Protein AF-A7RM30-F1 (afdb_monomer_lite)

Foldseek 3Di:
DPPQFQQQDQGGNAPDLCRGGNLRQLNVLSSQLNPAPDKAADQGDDPNDGHPDNGIDGPVVSVVSSLVSLVPDPPDVVSVVSNCCVPPPD

Radius of gyration: 13.0 Å; chains: 1; bounding box: 31×26×31 Å

InterPro domains:
  IPR016090 Phospholipase A2-like, central domain [PF05826] (1-89)
  IPR033113 Phospholipase A2, histidine active site [PS00118] (29-36)
  IPR036444 Phospholipase A2 domain superfamily [G3DSA:1.20.90.10] (1-90)
  IPR036444 Phospholipase A2 domain superfamily [SSF48619] (2-90)

pLDDT: mean 96.64, std 2.24, range [84.31, 98.69]

Organism: Nematostella vectensis (NCBI:txid45351)

Sequence (90 aa):
IFPGTNWCGSGNDAKNFDDLGEFNKTDQCCREHDYCPNWIPPFERKFDFFNFSPFTLLDCKCETRLFNCLWGVDDEQAAIFVGRMYFNYI

Secondary structure (DSSP, 8-state):
--TT-SSSSSS---SSTT---SSHHHHHHHHHHHT-SSEE-TT-EETTEE--SSS-EE-HHHHHHHHHHHHT--S-HHHHHHHHHHHHT-

Structure (mmCIF, N/CA/C/O backbone)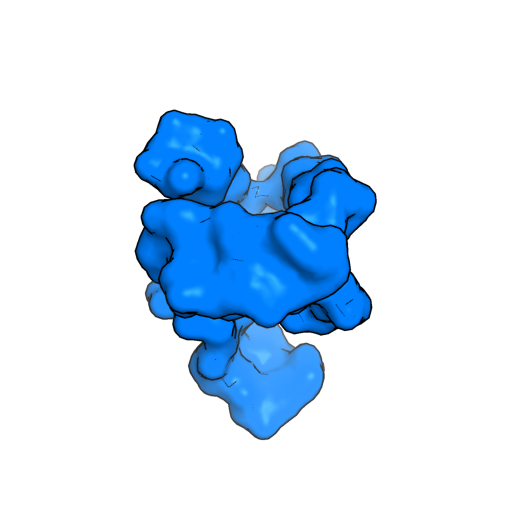:
data_AF-A7RM30-F1
#
_entry.id   AF-A7RM30-F1
#
loop_
_atom_site.group_PDB
_atom_site.id
_atom_site.type_symbol
_atom_site.label_atom_id
_atom_site.label_alt_id
_atom_site.label_comp_id
_atom_site.label_asym_id
_atom_site.label_entity_id
_atom_site.label_seq_id
_atom_site.pdbx_PDB_ins_code
_atom_site.Cartn_x
_atom_site.Cartn_y
_atom_site.Cartn_z
_atom_site.occupancy
_atom_site.B_iso_or_equiv
_atom_site.auth_seq_id
_atom_site.auth_comp_id
_atom_site.auth_asym_id
_atom_site.auth_atom_id
_atom_site.pdbx_PDB_model_num
ATOM 1 N N . ILE A 1 1 ? 5.285 -0.315 10.308 1.00 95.94 1 ILE A N 1
ATOM 2 C CA . ILE A 1 1 ? 3.816 -0.279 10.159 1.00 95.94 1 ILE A CA 1
ATOM 3 C C . ILE A 1 1 ? 3.275 1.000 10.795 1.00 95.94 1 ILE A C 1
ATOM 5 O O . ILE A 1 1 ? 3.805 1.416 11.825 1.00 95.94 1 ILE A O 1
ATOM 9 N N . PHE A 1 2 ? 2.314 1.673 10.157 1.00 97.25 2 PHE A N 1
ATOM 10 C CA . PHE A 1 2 ? 1.687 2.892 10.675 1.00 97.25 2 PHE A CA 1
ATOM 11 C C . PHE A 1 2 ? 0.785 2.558 11.883 1.00 97.25 2 PHE A C 1
ATOM 13 O O . PHE A 1 2 ? 0.011 1.602 11.809 1.00 97.25 2 PHE A O 1
ATOM 20 N N . PRO A 1 3 ? 0.858 3.298 13.006 1.00 97.75 3 PRO A N 1
ATOM 21 C CA . PRO A 1 3 ? 0.053 2.996 14.190 1.00 97.75 3 PRO A CA 1
ATOM 22 C C . PRO A 1 3 ? -1.453 2.959 13.893 1.00 97.75 3 PRO A C 1
ATOM 24 O O . PRO A 1 3 ? -1.974 3.849 13.229 1.00 97.75 3 PRO A O 1
ATOM 27 N N . GLY A 1 4 ? -2.149 1.939 14.403 1.00 97.56 4 GLY A N 1
ATOM 28 C CA . GLY A 1 4 ? -3.584 1.738 14.154 1.00 97.56 4 GLY A CA 1
ATOM 29 C C . GLY A 1 4 ? -3.906 1.023 12.836 1.00 97.56 4 GLY A C 1
ATOM 30 O O . GLY A 1 4 ? -5.077 0.853 12.517 1.00 97.56 4 GLY A O 1
ATOM 31 N N . THR A 1 5 ? -2.889 0.577 12.096 1.00 98.50 5 THR A N 1
ATOM 32 C CA . THR A 1 5 ? -3.002 -0.271 10.898 1.00 98.50 5 THR A CA 1
ATOM 33 C C . THR A 1 5 ? -2.116 -1.502 11.070 1.00 98.50 5 THR A C 1
ATOM 35 O O . THR A 1 5 ? -1.163 -1.458 11.849 1.00 98.50 5 THR A O 1
ATOM 38 N N . ASN A 1 6 ? -2.399 -2.573 10.338 1.00 98.50 6 ASN A N 1
ATOM 39 C CA . ASN A 1 6 ? -1.572 -3.777 10.305 1.00 98.50 6 ASN A CA 1
ATOM 40 C C . ASN A 1 6 ? -0.832 -3.936 8.966 1.00 98.50 6 ASN A C 1
ATOM 42 O O . ASN A 1 6 ? 0.161 -4.658 8.912 1.00 98.50 6 ASN A O 1
ATOM 46 N N . TRP A 1 7 ? -1.272 -3.251 7.908 1.00 98.44 7 TRP A N 1
ATOM 47 C CA . TRP A 1 7 ? -0.809 -3.425 6.529 1.00 98.44 7 TRP A CA 1
ATOM 48 C C . TRP A 1 7 ? -0.085 -2.204 5.954 1.00 98.44 7 TRP A C 1
ATOM 50 O O . TRP A 1 7 ? 0.608 -2.320 4.953 1.00 98.44 7 TRP A O 1
ATOM 60 N N . CYS A 1 8 ? -0.209 -1.014 6.549 1.00 98.12 8 CYS A N 1
ATOM 61 C CA . CYS A 1 8 ? 0.433 0.183 5.998 1.00 98.12 8 CYS A CA 1
ATOM 62 C C . CYS A 1 8 ? 1.903 0.304 6.440 1.00 98.12 8 CYS A C 1
ATOM 64 O O . CYS A 1 8 ? 2.218 0.921 7.464 1.00 98.12 8 CYS A O 1
ATOM 66 N N . GLY A 1 9 ? 2.835 -0.262 5.668 1.00 95.19 9 GLY A N 1
ATOM 67 C CA . GLY A 1 9 ? 4.277 -0.083 5.860 1.00 95.19 9 GLY A CA 1
ATOM 68 C C . GLY A 1 9 ? 5.130 -1.055 5.040 1.00 95.19 9 GLY A C 1
ATOM 69 O O . GLY A 1 9 ? 4.693 -1.575 4.025 1.00 95.19 9 GLY A O 1
ATOM 70 N N . SER A 1 10 ? 6.382 -1.276 5.455 1.00 91.88 10 SER A N 1
ATOM 71 C CA . SER A 1 10 ? 7.252 -2.276 4.822 1.00 91.88 10 SER A CA 1
ATOM 72 C C . SER A 1 10 ? 6.775 -3.692 5.165 1.00 91.88 10 SER A C 1
ATOM 74 O O . SER A 1 10 ? 7.140 -4.220 6.216 1.00 91.88 10 SER A O 1
ATOM 76 N N . GLY A 1 11 ? 5.971 -4.289 4.284 1.00 90.69 11 GLY A N 1
ATOM 77 C CA . GLY A 1 11 ? 5.240 -5.526 4.573 1.00 90.69 11 GLY A CA 1
ATOM 78 C C . GLY A 1 11 ? 4.058 -5.265 5.511 1.00 90.69 11 GLY A C 1
ATOM 79 O O . GLY A 1 11 ? 3.540 -4.154 5.565 1.00 90.69 11 GLY A O 1
ATOM 80 N N . ASN A 1 12 ? 3.667 -6.268 6.296 1.00 96.44 12 ASN A N 1
ATOM 81 C CA . ASN A 1 12 ? 2.543 -6.176 7.228 1.00 96.44 12 ASN A CA 1
ATOM 82 C C . ASN A 1 12 ? 2.816 -6.954 8.527 1.00 96.44 12 ASN A C 1
ATOM 84 O O . ASN A 1 12 ? 3.578 -7.920 8.534 1.00 96.44 12 ASN A O 1
ATOM 88 N N . ASP A 1 13 ? 2.163 -6.528 9.610 1.00 97.25 13 ASP A N 1
ATOM 89 C CA . ASP A 1 13 ? 2.155 -7.184 10.928 1.00 97.25 13 ASP A CA 1
ATOM 90 C C . ASP A 1 13 ? 0.860 -8.005 11.150 1.00 97.25 13 ASP A C 1
ATOM 92 O O . ASP A 1 13 ? 0.576 -8.468 12.259 1.00 97.25 13 ASP A O 1
ATOM 96 N N . ALA A 1 14 ? 0.049 -8.180 10.100 1.00 97.50 14 ALA A N 1
ATOM 97 C CA . ALA A 1 14 ? -1.248 -8.843 10.157 1.00 97.50 14 ALA A CA 1
ATOM 98 C C . ALA A 1 14 ? -1.116 -10.352 10.422 1.00 97.50 14 ALA A C 1
ATOM 100 O O . ALA A 1 14 ? -0.338 -11.063 9.785 1.00 97.50 14 ALA A O 1
ATOM 101 N N . LYS A 1 15 ? -1.932 -10.891 11.334 1.00 97.44 15 LYS A N 1
ATOM 102 C CA . LYS A 1 15 ? -1.936 -12.332 11.660 1.00 97.44 15 LYS A CA 1
ATOM 103 C C . LYS A 1 15 ? -2.610 -13.180 10.587 1.00 97.44 15 LYS A C 1
ATOM 105 O O . LYS A 1 15 ? -2.365 -14.382 10.499 1.00 97.44 15 LYS A O 1
ATOM 110 N N . ASN A 1 16 ? -3.532 -12.582 9.843 1.00 97.25 16 ASN A N 1
ATOM 111 C CA . ASN A 1 16 ? -4.254 -13.189 8.733 1.00 97.25 16 ASN A CA 1
ATOM 112 C C . ASN A 1 16 ? -4.832 -12.090 7.833 1.00 97.25 16 ASN A C 1
ATOM 114 O O . ASN A 1 16 ? -4.777 -10.915 8.177 1.00 97.25 16 ASN A O 1
ATOM 118 N N . PHE A 1 17 ? -5.405 -12.484 6.694 1.00 96.75 17 PHE A N 1
ATOM 119 C CA . PHE A 1 17 ? -5.947 -11.555 5.702 1.00 96.75 17 PHE A CA 1
ATOM 120 C C . PHE A 1 17 ? -6.966 -10.563 6.284 1.00 96.75 17 PHE A C 1
ATOM 122 O O . PHE A 1 17 ? -6.958 -9.401 5.897 1.00 96.75 17 PHE A O 1
ATOM 129 N N . ASP A 1 18 ? -7.817 -10.983 7.218 1.00 97.44 18 ASP A N 1
ATOM 130 C CA . ASP A 1 18 ? -8.883 -10.149 7.788 1.00 97.44 18 ASP A CA 1
ATOM 131 C C . ASP A 1 18 ? -8.454 -9.374 9.044 1.00 97.44 18 ASP A C 1
ATOM 133 O O . ASP A 1 18 ? -9.264 -8.657 9.633 1.00 97.44 18 ASP A O 1
ATOM 137 N N . ASP A 1 19 ? -7.188 -9.492 9.453 1.00 98.12 19 ASP A N 1
ATOM 138 C CA . ASP A 1 19 ? -6.635 -8.774 10.600 1.00 98.12 19 ASP A CA 1
ATOM 139 C C . ASP A 1 19 ? -6.354 -7.316 10.225 1.00 98.12 19 ASP A C 1
ATOM 141 O O . ASP A 1 19 ? -5.260 -6.958 9.781 1.00 98.12 19 ASP A O 1
ATOM 145 N N . LEU A 1 20 ? -7.377 -6.481 10.376 1.00 98.44 20 LEU A N 1
ATOM 146 C CA . LEU A 1 20 ? -7.329 -5.042 10.146 1.00 98.44 20 LEU A CA 1
ATOM 147 C C . LEU A 1 20 ? -7.255 -4.292 11.480 1.00 98.44 20 LEU A C 1
ATOM 149 O O . LEU A 1 20 ? -7.890 -4.680 12.463 1.00 98.44 20 LEU A O 1
ATOM 153 N N . GLY A 1 21 ? -6.494 -3.203 11.497 1.00 97.94 21 GLY A N 1
ATOM 154 C CA . GLY A 1 21 ? -6.344 -2.312 12.639 1.00 97.94 21 GLY A CA 1
ATOM 155 C C . GLY A 1 21 ? -7.554 -1.404 12.885 1.00 97.94 21 GLY A C 1
ATOM 156 O O . GLY A 1 21 ? -8.623 -1.550 12.292 1.00 97.94 21 GLY A O 1
ATOM 157 N N . GLU A 1 22 ? -7.365 -0.435 13.783 1.00 98.12 22 GLU A N 1
ATOM 158 C CA . GLU A 1 22 ? -8.361 0.587 14.132 1.00 98.12 22 GLU A CA 1
ATOM 159 C C . GLU A 1 22 ? -8.812 1.397 12.908 1.00 98.12 22 GLU A C 1
ATOM 161 O O . GLU A 1 22 ? -10.010 1.595 12.706 1.00 98.12 22 GLU A O 1
ATOM 166 N N . PHE A 1 23 ? -7.864 1.810 12.062 1.00 98.44 23 PHE A N 1
ATOM 167 C CA . PHE A 1 23 ? -8.122 2.548 10.823 1.00 98.44 23 PHE A CA 1
ATOM 168 C C . PHE A 1 23 ? -8.422 1.581 9.679 1.00 98.44 23 PHE A C 1
ATOM 170 O O . PHE A 1 23 ? -7.661 1.469 8.719 1.00 98.44 23 PHE A O 1
ATOM 177 N N . ASN A 1 24 ? -9.492 0.801 9.835 1.00 98.25 24 ASN A N 1
ATOM 178 C CA . ASN A 1 24 ? -9.732 -0.373 9.004 1.00 98.25 24 ASN A CA 1
ATOM 179 C C . ASN A 1 24 ? -9.891 -0.059 7.507 1.00 98.25 24 ASN A C 1
ATOM 181 O O . ASN A 1 24 ? -9.503 -0.899 6.697 1.00 98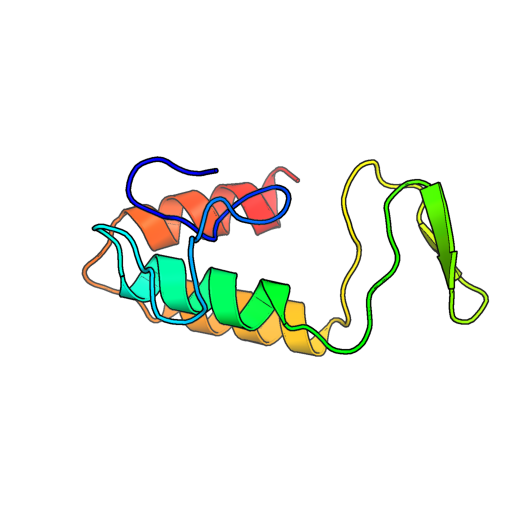.25 24 ASN A O 1
ATOM 185 N N . LYS A 1 25 ? -10.396 1.119 7.108 1.00 98.62 25 LYS A N 1
ATOM 186 C CA . LYS A 1 25 ? -10.540 1.468 5.685 1.00 98.62 25 LYS A CA 1
ATOM 187 C C . LYS A 1 25 ? -9.194 1.825 5.075 1.00 98.62 25 LYS A C 1
ATOM 189 O O . LYS A 1 25 ? -8.856 1.329 4.003 1.00 98.62 25 LYS A O 1
ATOM 194 N N . THR A 1 26 ? -8.402 2.628 5.784 1.00 98.62 26 THR A N 1
ATOM 195 C CA . THR A 1 26 ? -7.012 2.929 5.417 1.00 98.62 26 THR A CA 1
ATOM 196 C C . THR A 1 26 ? -6.207 1.637 5.308 1.00 98.62 26 THR A C 1
ATOM 198 O O . THR A 1 26 ? -5.488 1.416 4.335 1.00 98.62 26 THR A O 1
ATOM 201 N N . ASP A 1 27 ? -6.375 0.755 6.288 1.00 98.56 27 ASP A N 1
ATOM 202 C CA . ASP A 1 27 ? -5.650 -0.503 6.377 1.00 98.56 27 ASP A CA 1
ATOM 203 C C . ASP A 1 27 ? -6.040 -1.479 5.258 1.00 98.56 27 ASP A C 1
ATOM 205 O O . ASP A 1 27 ? -5.181 -2.140 4.680 1.00 98.56 27 ASP A O 1
ATOM 209 N N . GLN A 1 28 ? -7.318 -1.511 4.863 1.00 98.56 28 GLN A N 1
ATOM 210 C CA . GLN A 1 28 ? -7.772 -2.258 3.686 1.00 98.56 28 GLN A CA 1
ATOM 211 C C . GLN A 1 28 ? -7.104 -1.775 2.398 1.00 98.56 28 GLN A C 1
ATOM 213 O O . GLN A 1 28 ? -6.701 -2.617 1.595 1.00 98.56 28 GLN A O 1
ATOM 218 N N . CYS A 1 29 ? -6.941 -0.460 2.209 1.00 98.62 29 CYS A N 1
ATOM 219 C CA . CYS A 1 29 ? -6.236 0.075 1.043 1.00 98.62 29 CYS A CA 1
ATOM 220 C C . CYS A 1 29 ? -4.795 -0.457 0.966 1.00 98.62 29 CYS A C 1
ATOM 222 O O . CYS A 1 29 ? -4.349 -0.886 -0.099 1.00 98.62 29 CYS A O 1
ATOM 224 N N . CYS A 1 30 ? -4.082 -0.472 2.097 1.00 98.50 30 CYS A N 1
ATOM 225 C CA . CYS A 1 30 ? -2.722 -1.004 2.180 1.00 98.50 30 CYS A CA 1
ATOM 226 C C . CYS A 1 30 ? -2.686 -2.529 2.002 1.00 98.50 30 CYS A C 1
ATOM 228 O O . CYS A 1 30 ? -1.853 -3.040 1.263 1.00 98.50 30 CYS A O 1
ATOM 230 N N . ARG A 1 31 ? -3.642 -3.264 2.585 1.00 98.56 31 ARG A N 1
ATOM 231 C CA . ARG A 1 31 ? -3.781 -4.711 2.376 1.00 98.56 31 ARG A CA 1
ATOM 232 C C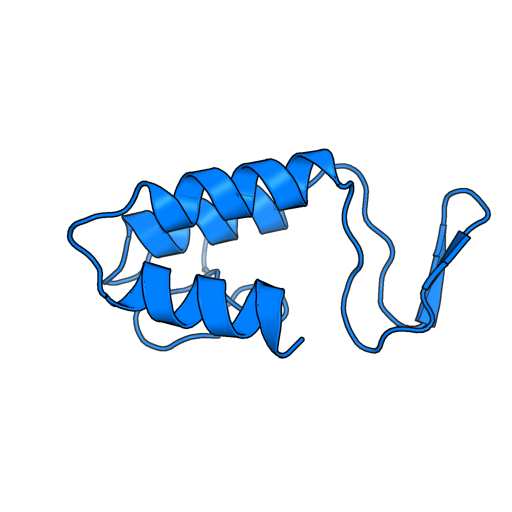 . ARG A 1 31 ? -3.957 -5.051 0.899 1.00 98.56 31 ARG A C 1
ATOM 234 O O . ARG A 1 31 ? -3.321 -5.969 0.398 1.00 98.56 31 ARG A O 1
ATOM 241 N N . GLU A 1 32 ? -4.827 -4.343 0.185 1.00 98.00 32 GLU A N 1
ATOM 242 C CA . GLU A 1 32 ? -5.018 -4.579 -1.251 1.00 98.00 32 GLU A CA 1
ATOM 243 C C . GLU A 1 32 ? -3.754 -4.278 -2.066 1.00 98.00 32 GLU A C 1
ATOM 245 O O . GLU A 1 32 ? -3.473 -4.967 -3.051 1.00 98.00 32 GLU A O 1
ATOM 250 N N . HIS A 1 33 ? -2.989 -3.268 -1.654 1.00 97.81 33 HIS A N 1
ATOM 251 C CA . HIS A 1 33 ? -1.720 -2.885 -2.271 1.00 97.81 33 HIS A CA 1
ATOM 252 C C . HIS A 1 33 ? -0.619 -3.931 -2.050 1.00 97.81 33 HIS A C 1
ATOM 254 O O . HIS A 1 33 ? 0.038 -4.317 -3.018 1.00 97.81 33 HIS A O 1
ATOM 260 N N . ASP A 1 34 ? -0.518 -4.489 -0.842 1.00 96.94 34 ASP A N 1
ATOM 261 C CA . ASP A 1 34 ? 0.400 -5.584 -0.490 1.00 96.94 34 ASP A CA 1
ATOM 262 C C . ASP A 1 34 ? 0.195 -6.839 -1.357 1.00 96.94 34 ASP A C 1
ATOM 264 O O . ASP A 1 34 ? 1.136 -7.579 -1.645 1.00 96.94 34 ASP A O 1
ATOM 268 N N . TYR A 1 35 ? -1.035 -7.074 -1.821 1.00 95.69 35 TYR A N 1
ATOM 269 C CA . TYR A 1 35 ? -1.391 -8.204 -2.686 1.00 95.69 35 TYR A CA 1
ATOM 270 C C . TYR A 1 35 ? -1.209 -7.921 -4.187 1.00 95.69 35 TYR A C 1
ATOM 272 O O . TYR A 1 35 ? -1.735 -8.655 -5.033 1.00 95.69 35 TYR A O 1
ATOM 280 N N . CYS A 1 36 ? -0.463 -6.879 -4.559 1.00 97.06 36 CYS A N 1
ATOM 281 C CA . CYS A 1 36 ? -0.166 -6.613 -5.960 1.00 97.06 36 CYS A CA 1
ATOM 282 C C . CYS A 1 36 ? 0.537 -7.822 -6.623 1.00 97.06 36 CYS A C 1
ATOM 284 O O . CYS A 1 36 ? 1.560 -8.298 -6.126 1.00 97.06 36 CYS A O 1
ATOM 286 N N . PRO A 1 37 ? 0.043 -8.328 -7.771 1.00 95.88 37 PRO A N 1
ATOM 287 C CA . PRO A 1 37 ? 0.583 -9.546 -8.382 1.00 95.88 37 PRO A CA 1
ATOM 288 C C . PRO A 1 37 ? 2.005 -9.364 -8.926 1.00 95.88 37 PRO A C 1
ATOM 290 O O . PRO A 1 37 ? 2.787 -10.314 -8.964 1.00 95.88 37 PRO A O 1
ATOM 293 N N . ASN A 1 38 ? 2.339 -8.143 -9.344 1.00 95.38 38 ASN A N 1
ATOM 294 C CA . ASN A 1 38 ? 3.610 -7.806 -9.961 1.00 95.38 38 ASN A CA 1
ATOM 295 C C . ASN A 1 38 ? 4.337 -6.791 -9.092 1.00 95.38 38 ASN A C 1
ATOM 297 O O . ASN A 1 38 ? 3.858 -5.681 -8.860 1.00 95.38 38 ASN A O 1
ATOM 301 N N . TRP A 1 39 ? 5.509 -7.203 -8.629 1.00 96.25 39 TRP A N 1
ATOM 302 C CA . TRP A 1 39 ? 6.343 -6.407 -7.753 1.00 96.25 39 TRP A CA 1
ATOM 303 C C . TRP A 1 39 ? 7.809 -6.787 -7.898 1.00 96.25 39 TRP A C 1
ATOM 305 O O . TRP A 1 39 ? 8.138 -7.938 -8.222 1.00 96.25 39 TRP A O 1
ATOM 315 N N . ILE A 1 40 ? 8.679 -5.814 -7.647 1.00 97.00 40 ILE A N 1
ATOM 316 C CA . ILE A 1 40 ? 10.131 -5.952 -7.672 1.00 97.00 40 ILE A CA 1
ATOM 317 C C . ILE A 1 40 ? 10.660 -5.585 -6.277 1.00 97.00 40 ILE A C 1
ATOM 319 O O . ILE A 1 40 ? 10.532 -4.424 -5.875 1.00 97.00 40 ILE A O 1
ATOM 323 N N . PRO A 1 41 ? 11.241 -6.544 -5.531 1.00 96.06 41 PRO A N 1
ATOM 324 C CA . PRO A 1 41 ? 11.841 -6.273 -4.228 1.00 96.06 41 PRO A CA 1
ATOM 325 C C . PRO A 1 41 ? 12.938 -5.194 -4.301 1.00 96.06 41 PRO A C 1
ATOM 327 O O . PRO A 1 41 ? 13.480 -4.943 -5.384 1.00 96.06 41 PRO A O 1
ATOM 330 N N . PRO A 1 42 ? 13.292 -4.562 -3.170 1.00 96.31 42 PRO A N 1
ATOM 331 C CA . PRO A 1 42 ? 14.419 -3.634 -3.097 1.00 96.31 42 PRO A CA 1
ATOM 332 C C . PRO A 1 42 ? 15.714 -4.261 -3.619 1.00 96.31 42 PRO A C 1
ATOM 334 O O . PRO A 1 42 ? 16.058 -5.374 -3.230 1.00 96.31 42 PRO A O 1
ATOM 337 N N . PHE A 1 43 ? 16.456 -3.538 -4.461 1.00 97.31 43 PHE A N 1
ATOM 338 C CA . PHE A 1 43 ? 17.762 -3.965 -4.991 1.00 97.31 43 PHE A CA 1
ATOM 339 C C . PHE A 1 43 ? 17.764 -5.300 -5.758 1.00 97.31 43 PHE A C 1
ATOM 341 O O . PHE A 1 43 ? 18.812 -5.930 -5.912 1.00 97.31 43 PHE A O 1
ATOM 348 N N . GLU A 1 44 ? 16.610 -5.716 -6.282 1.00 97.88 44 GLU A N 1
ATOM 349 C CA . GLU A 1 44 ? 16.457 -6.946 -7.059 1.00 97.88 44 GLU A CA 1
ATOM 350 C C . GLU A 1 44 ? 16.0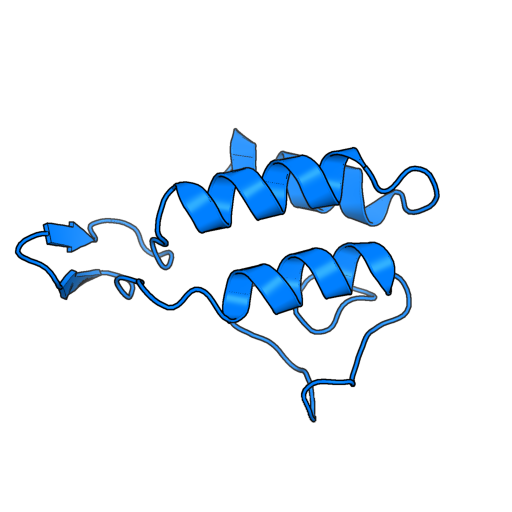46 -6.682 -8.515 1.00 97.88 44 GLU A C 1
ATOM 352 O O . GLU A 1 44 ? 15.594 -5.595 -8.887 1.00 97.88 44 GLU A O 1
ATOM 357 N N . ARG A 1 45 ? 16.219 -7.703 -9.369 1.00 97.50 45 ARG A N 1
ATOM 358 C CA . ARG A 1 45 ? 15.811 -7.681 -10.779 1.00 97.50 45 ARG A CA 1
ATOM 359 C C . ARG A 1 45 ? 14.616 -8.596 -11.013 1.00 97.50 45 ARG A C 1
ATOM 361 O O . ARG A 1 45 ? 14.672 -9.781 -10.701 1.00 97.50 45 ARG A O 1
ATOM 368 N N . LYS A 1 46 ? 13.582 -8.070 -11.664 1.00 97.06 46 LYS A N 1
ATOM 369 C CA . LYS A 1 46 ? 12.425 -8.827 -12.160 1.00 97.06 46 LYS A CA 1
ATOM 370 C C . LYS A 1 46 ? 11.909 -8.183 -13.440 1.00 97.06 46 LYS A C 1
ATOM 372 O O . LYS A 1 46 ? 12.042 -6.978 -13.612 1.00 97.06 46 LYS A O 1
ATOM 377 N N . PHE A 1 47 ? 11.319 -8.979 -14.331 1.00 94.56 47 PHE A N 1
ATOM 378 C CA . PHE A 1 47 ? 10.765 -8.488 -15.603 1.00 94.56 47 PHE A CA 1
ATOM 379 C C . PHE A 1 47 ? 11.775 -7.657 -16.426 1.00 94.56 47 PHE A C 1
ATOM 381 O O . PHE A 1 47 ? 11.403 -6.676 -17.052 1.00 94.56 47 PHE A O 1
ATOM 388 N N . ASP A 1 48 ? 13.064 -8.009 -16.358 1.00 95.31 48 ASP A N 1
ATOM 389 C CA . ASP A 1 48 ? 14.196 -7.266 -16.938 1.00 95.31 48 ASP A CA 1
ATOM 390 C C . ASP A 1 48 ? 14.460 -5.854 -16.371 1.00 95.31 48 ASP A C 1
ATOM 392 O O . ASP A 1 48 ? 15.441 -5.211 -16.753 1.00 95.31 48 ASP A O 1
ATOM 396 N N . PHE A 1 49 ? 13.706 -5.418 -15.360 1.00 95.81 49 PHE A N 1
ATOM 397 C CA . PHE A 1 49 ? 13.916 -4.169 -14.628 1.00 95.81 49 PHE A CA 1
ATOM 398 C C . PHE A 1 49 ? 14.643 -4.411 -13.302 1.00 95.81 49 PHE A C 1
ATOM 400 O O . PHE A 1 49 ? 14.376 -5.387 -12.602 1.00 95.81 49 PHE A O 1
ATOM 407 N N . PHE A 1 50 ? 15.573 -3.521 -12.950 1.00 97.06 50 PHE A N 1
ATOM 408 C CA . PHE A 1 50 ? 16.249 -3.529 -11.651 1.00 97.06 50 PHE A CA 1
ATOM 409 C C . PHE A 1 50 ? 15.685 -2.418 -10.768 1.00 97.06 50 PHE A C 1
ATOM 411 O O . PHE A 1 50 ? 15.639 -1.261 -11.190 1.00 97.06 50 PHE A O 1
ATOM 418 N N . ASN A 1 51 ? 15.278 -2.765 -9.550 1.00 97.00 51 ASN A N 1
ATOM 419 C CA . ASN A 1 51 ? 14.799 -1.803 -8.572 1.00 97.00 51 ASN A CA 1
ATOM 420 C C . ASN A 1 51 ? 15.977 -1.191 -7.800 1.00 97.00 51 ASN A C 1
ATOM 422 O O . ASN A 1 51 ? 16.574 -1.839 -6.948 1.00 97.00 51 ASN A O 1
ATOM 426 N N . PHE A 1 52 ? 16.304 0.070 -8.082 1.00 96.44 52 PHE A N 1
ATOM 427 C CA . PHE A 1 52 ? 17.356 0.804 -7.365 1.00 96.44 52 PHE A CA 1
ATOM 428 C C . PHE A 1 52 ? 16.892 1.391 -6.021 1.00 96.44 52 PHE A C 1
ATOM 430 O O . PHE A 1 52 ? 17.715 1.927 -5.281 1.00 96.44 52 PHE A O 1
ATOM 437 N N . SER A 1 53 ? 15.593 1.331 -5.720 1.00 93.19 53 SER A N 1
ATOM 438 C CA . SER A 1 53 ? 15.003 1.861 -4.493 1.00 93.19 53 SER A CA 1
ATOM 439 C C . SER A 1 53 ? 15.211 0.902 -3.314 1.00 93.19 53 SER A C 1
ATOM 441 O O . SER A 1 53 ? 15.178 -0.317 -3.507 1.00 93.19 53 SER A O 1
ATOM 443 N N . PRO A 1 54 ? 15.358 1.417 -2.077 1.00 93.50 54 PRO A N 1
ATOM 444 C CA . PRO A 1 54 ? 15.265 0.601 -0.867 1.00 93.50 54 PRO A CA 1
ATOM 445 C C . PRO A 1 54 ? 13.832 0.124 -0.560 1.00 93.50 54 PRO A C 1
ATOM 447 O O . PRO A 1 54 ? 13.637 -0.604 0.412 1.00 93.50 54 PRO A O 1
ATOM 450 N N . PHE A 1 55 ? 12.837 0.513 -1.363 1.00 92.62 55 PHE A N 1
ATOM 451 C CA . PHE A 1 55 ? 11.433 0.126 -1.213 1.00 92.62 55 PHE A CA 1
ATOM 452 C C . PHE A 1 55 ? 10.979 -0.791 -2.350 1.00 92.62 55 PHE A C 1
ATOM 454 O O . PHE A 1 55 ? 11.515 -0.737 -3.458 1.00 92.62 55 PHE A O 1
ATOM 461 N N . THR A 1 56 ? 9.987 -1.640 -2.080 1.00 94.75 56 THR A N 1
ATOM 462 C CA . THR A 1 56 ? 9.367 -2.494 -3.099 1.00 94.75 56 THR A CA 1
ATOM 463 C C . THR A 1 56 ? 8.691 -1.632 -4.161 1.00 94.75 56 THR A C 1
ATOM 465 O O . THR A 1 56 ? 7.916 -0.743 -3.826 1.00 94.75 56 THR A O 1
ATOM 468 N N . LEU A 1 57 ? 8.955 -1.913 -5.438 1.00 95.00 57 LEU A N 1
ATOM 469 C CA . LEU A 1 57 ? 8.219 -1.312 -6.549 1.00 95.00 57 LEU A CA 1
ATOM 470 C C . LEU A 1 57 ? 7.073 -2.228 -6.963 1.00 95.00 57 LEU A C 1
ATOM 472 O O . LEU A 1 57 ? 7.278 -3.432 -7.126 1.00 95.00 57 LEU A O 1
ATOM 476 N N . LEU A 1 58 ? 5.894 -1.658 -7.182 1.00 95.81 58 LEU A N 1
ATOM 477 C CA . LEU A 1 58 ? 4.697 -2.379 -7.607 1.00 95.81 58 LEU A CA 1
ATOM 478 C C . LEU A 1 58 ? 4.233 -1.882 -8.979 1.00 95.81 58 LEU A C 1
ATOM 480 O O . LEU A 1 58 ? 4.632 -0.816 -9.453 1.00 95.81 58 LEU A O 1
ATOM 484 N N . ASP A 1 59 ? 3.362 -2.651 -9.629 1.00 95.81 59 ASP A N 1
ATOM 485 C CA . ASP A 1 59 ? 2.709 -2.205 -10.861 1.00 95.81 59 ASP A CA 1
ATOM 486 C C . ASP A 1 59 ? 1.963 -0.880 -10.644 1.00 95.81 59 ASP A C 1
ATOM 488 O O . ASP A 1 59 ? 1.174 -0.739 -9.707 1.00 95.81 59 ASP A O 1
ATOM 492 N N . CYS A 1 60 ? 2.081 0.054 -11.595 1.00 96.31 60 CYS A N 1
ATOM 493 C CA . CYS A 1 60 ? 1.414 1.362 -11.524 1.00 96.31 60 CYS A CA 1
ATOM 494 C C . CYS A 1 60 ? -0.108 1.263 -11.321 1.00 96.31 60 CYS A C 1
ATOM 496 O O . CYS A 1 60 ? -0.734 2.179 -10.788 1.00 96.31 60 CYS A O 1
ATOM 498 N N . LYS A 1 61 ? -0.727 0.154 -11.744 1.00 97.81 61 LYS A N 1
ATOM 499 C CA . LYS A 1 61 ? -2.151 -0.115 -11.515 1.00 97.81 61 LYS A CA 1
ATOM 500 C C . LYS A 1 61 ? -2.466 -0.322 -10.030 1.00 97.81 61 LYS A C 1
ATOM 502 O O . LYS A 1 61 ? -3.519 0.124 -9.585 1.00 97.81 61 LYS A O 1
ATOM 507 N N . CYS A 1 62 ? -1.587 -0.993 -9.287 1.00 98.19 62 CYS A N 1
ATOM 508 C CA . CYS A 1 62 ? -1.703 -1.156 -7.839 1.00 98.19 62 CYS A CA 1
ATOM 509 C C . CYS A 1 62 ? -1.491 0.188 -7.137 1.00 98.19 62 CYS A C 1
ATOM 511 O O . CYS A 1 62 ? -2.317 0.568 -6.315 1.00 98.19 62 CYS A O 1
ATOM 513 N N . GLU A 1 63 ? -0.488 0.963 -7.559 1.00 97.75 63 GLU A N 1
ATOM 514 C CA . GLU A 1 63 ? -0.237 2.311 -7.024 1.00 97.75 63 GLU A CA 1
ATOM 515 C C . GLU A 1 63 ? -1.425 3.257 -7.242 1.00 97.75 63 GLU A C 1
ATOM 517 O O . GLU A 1 63 ? -1.878 3.941 -6.329 1.00 97.75 63 GLU A O 1
ATOM 522 N N . THR A 1 64 ? -2.006 3.246 -8.445 1.00 98.25 64 THR A N 1
ATOM 523 C CA . THR A 1 64 ? -3.184 4.067 -8.771 1.00 98.25 64 THR A CA 1
ATOM 524 C C . THR A 1 64 ? -4.403 3.661 -7.940 1.00 98.25 64 THR A C 1
ATOM 526 O O . THR A 1 64 ? -5.196 4.510 -7.538 1.00 98.25 64 THR A O 1
ATOM 529 N N . ARG A 1 65 ? -4.575 2.359 -7.674 1.00 98.44 65 ARG A N 1
ATOM 530 C CA . ARG A 1 65 ? -5.645 1.864 -6.798 1.00 98.44 65 ARG A CA 1
ATOM 531 C C . ARG A 1 65 ? -5.430 2.306 -5.359 1.00 98.44 65 ARG A C 1
ATOM 533 O O . ARG A 1 65 ? -6.385 2.792 -4.766 1.00 98.44 65 ARG A O 1
ATOM 540 N N . LEU A 1 66 ? -4.204 2.202 -4.841 1.00 98.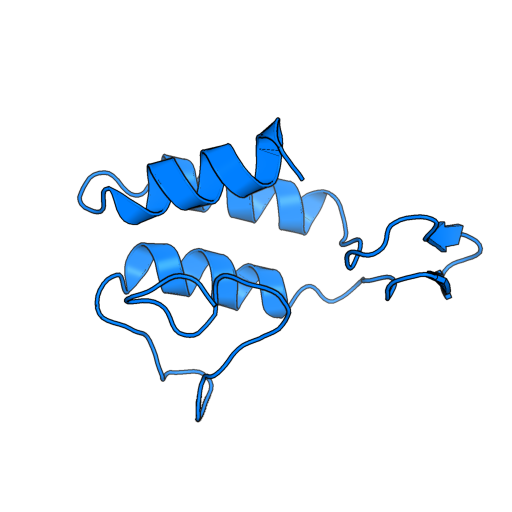44 66 LEU A N 1
ATOM 541 C CA . LEU A 1 66 ? -3.862 2.685 -3.505 1.00 98.44 66 LEU A CA 1
ATOM 542 C C . LEU A 1 66 ? -4.164 4.182 -3.378 1.00 98.44 66 LEU A C 1
ATOM 544 O O . LEU A 1 66 ? -4.855 4.579 -2.445 1.00 98.44 66 LEU A O 1
ATOM 548 N N . PHE A 1 67 ? -3.720 4.994 -4.344 1.00 98.31 67 PHE A N 1
ATOM 549 C CA . PHE A 1 67 ? -3.998 6.432 -4.373 1.00 98.31 67 PHE A CA 1
ATOM 550 C C . PHE A 1 67 ? -5.504 6.710 -4.306 1.00 98.31 67 PHE A C 1
ATOM 552 O O . PHE A 1 67 ? -5.974 7.407 -3.412 1.00 98.31 67 PHE A O 1
ATOM 559 N N . ASN A 1 68 ? -6.282 6.116 -5.212 1.00 98.50 68 ASN A N 1
ATOM 560 C CA . ASN A 1 68 ? -7.727 6.343 -5.254 1.00 98.50 68 ASN A CA 1
ATOM 561 C C . ASN A 1 68 ? -8.438 5.840 -3.991 1.00 98.50 68 ASN A C 1
ATOM 563 O O . ASN A 1 68 ? -9.392 6.470 -3.549 1.00 98.50 68 ASN A O 1
ATOM 567 N N . CYS A 1 69 ? -7.982 4.723 -3.421 1.00 98.69 69 CYS A N 1
ATOM 568 C CA . CYS A 1 69 ? -8.539 4.169 -2.194 1.00 98.69 69 CYS A CA 1
ATOM 569 C C . CYS A 1 69 ? -8.303 5.125 -1.020 1.00 98.69 69 CYS A C 1
ATOM 571 O O . CYS A 1 69 ? -9.268 5.567 -0.407 1.00 98.69 69 CYS A O 1
ATOM 573 N N . LEU A 1 70 ? -7.052 5.537 -0.774 1.00 98.56 70 LEU A N 1
ATOM 574 C CA . LEU A 1 70 ? -6.706 6.437 0.333 1.00 98.56 70 LEU A CA 1
ATOM 575 C C . LEU A 1 70 ? -7.400 7.801 0.220 1.00 98.56 70 LEU A C 1
ATOM 577 O O . LEU A 1 70 ? -7.893 8.320 1.216 1.00 98.56 70 LEU A O 1
ATOM 581 N N . TRP A 1 71 ? -7.492 8.375 -0.983 1.00 97.12 71 TRP A N 1
ATOM 582 C CA . TRP A 1 71 ? -8.205 9.643 -1.195 1.00 97.12 71 TRP A CA 1
ATOM 583 C C . TRP A 1 71 ? -9.733 9.521 -1.128 1.00 97.12 71 TRP A C 1
ATOM 585 O O . TRP A 1 71 ? -10.407 10.547 -1.090 1.00 97.12 71 TRP A O 1
ATOM 595 N N . GLY A 1 72 ? -10.276 8.301 -1.129 1.00 97.69 72 GLY A N 1
ATOM 596 C CA . GLY A 1 72 ? -11.701 8.028 -0.944 1.00 97.69 72 GLY A CA 1
ATOM 597 C C . GLY A 1 72 ? -1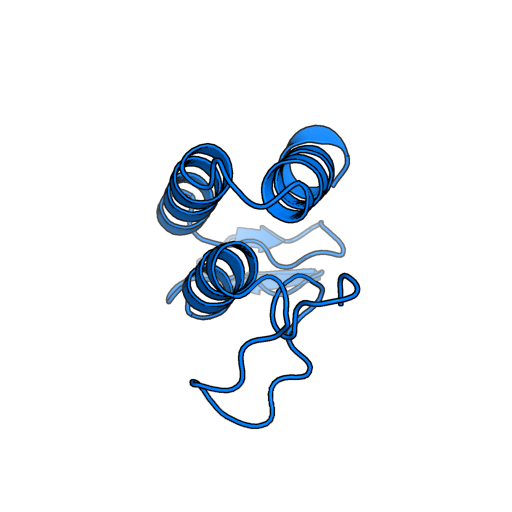2.102 7.719 0.503 1.00 97.69 72 GLY A C 1
ATOM 598 O O . GLY A 1 72 ? -13.284 7.490 0.759 1.00 97.69 72 GLY A O 1
ATOM 599 N N . VAL A 1 73 ? -11.153 7.674 1.445 1.00 98.06 73 VAL A N 1
ATOM 600 C CA . VAL A 1 73 ? -11.437 7.465 2.872 1.00 98.06 73 VAL A CA 1
ATOM 601 C C . VAL A 1 73 ? -11.590 8.822 3.565 1.00 98.06 73 VAL A C 1
ATOM 603 O O . VAL A 1 73 ? -10.608 9.468 3.926 1.00 98.06 73 VAL A O 1
ATOM 606 N N . ASP A 1 74 ? -12.836 9.251 3.765 1.00 92.81 74 ASP A N 1
ATOM 607 C CA . ASP A 1 74 ? -13.148 10.583 4.305 1.00 92.81 74 ASP A CA 1
ATOM 608 C C . ASP A 1 74 ? -13.133 10.661 5.846 1.00 92.81 74 ASP A C 1
ATOM 610 O O . ASP A 1 74 ? -12.955 11.738 6.419 1.00 92.81 74 ASP A O 1
ATOM 614 N N . ASP A 1 75 ? -13.337 9.538 6.540 1.00 92.75 75 ASP A N 1
ATOM 615 C CA . ASP A 1 75 ? -13.545 9.479 7.994 1.00 92.75 75 ASP A CA 1
ATOM 616 C C . ASP A 1 75 ? -12.320 9.017 8.801 1.00 92.75 75 ASP A C 1
ATOM 618 O O . ASP A 1 75 ? -12.386 8.941 10.028 1.00 92.75 75 ASP A O 1
ATOM 622 N N . GLU A 1 76 ? -11.175 8.793 8.150 1.00 96.81 76 GLU A N 1
ATOM 623 C CA . GLU A 1 76 ? -9.924 8.399 8.804 1.00 96.81 76 GLU A CA 1
ATOM 624 C C . GLU A 1 76 ? -8.775 9.332 8.392 1.00 96.81 76 GLU A C 1
ATOM 626 O O . GLU A 1 76 ? -8.250 9.268 7.283 1.00 96.81 76 GLU A O 1
ATOM 631 N N . GLN A 1 77 ? -8.303 10.179 9.315 1.00 96.25 77 GLN A N 1
ATOM 632 C CA . GLN A 1 77 ? -7.141 11.052 9.060 1.00 96.25 77 GLN A CA 1
ATOM 633 C C . GLN A 1 77 ? -5.856 10.264 8.746 1.00 96.25 77 GLN A C 1
ATOM 635 O O . GLN A 1 77 ? -4.935 10.798 8.121 1.00 96.25 77 GLN A O 1
ATOM 640 N N . ALA A 1 78 ? -5.810 8.991 9.153 1.00 97.75 78 ALA A N 1
ATOM 641 C CA . ALA A 1 78 ? -4.754 8.053 8.803 1.00 97.75 78 ALA A CA 1
ATOM 642 C C . ALA A 1 78 ? -4.554 7.957 7.282 1.00 97.75 78 ALA A C 1
ATOM 644 O O . ALA A 1 78 ? -3.412 8.013 6.832 1.00 97.75 78 ALA A O 1
ATOM 645 N N . ALA A 1 79 ? -5.630 7.925 6.487 1.00 98.19 79 ALA A N 1
ATOM 646 C CA . ALA A 1 79 ? -5.545 7.817 5.033 1.00 98.19 79 ALA A CA 1
ATOM 647 C C . ALA A 1 79 ? -4.807 9.002 4.394 1.00 98.19 79 ALA A C 1
ATOM 649 O O . ALA A 1 79 ? -3.927 8.813 3.552 1.00 98.19 79 ALA A O 1
ATOM 650 N N . ILE A 1 80 ? -5.094 10.228 4.851 1.00 96.81 80 ILE A N 1
ATOM 651 C CA . ILE A 1 80 ? -4.422 11.446 4.372 1.00 96.81 80 ILE A CA 1
ATOM 652 C C . ILE A 1 80 ? -2.933 11.412 4.729 1.00 96.81 80 ILE A C 1
ATOM 654 O O . ILE A 1 80 ? -2.090 11.773 3.904 1.00 96.81 80 ILE A O 1
ATOM 658 N N . PHE A 1 81 ? -2.597 11.002 5.956 1.00 97.19 81 PHE A N 1
ATOM 659 C CA . PHE A 1 81 ? -1.207 10.930 6.396 1.00 97.19 81 PHE A CA 1
ATOM 660 C C . PHE A 1 81 ? -0.429 9.866 5.617 1.00 97.19 81 PHE A C 1
ATOM 662 O O . PHE A 1 81 ? 0.614 10.180 5.045 1.00 97.19 81 PHE A O 1
ATOM 669 N N . VAL A 1 82 ? -0.954 8.638 5.549 1.00 97.94 82 VAL A N 1
ATOM 670 C CA . VAL A 1 82 ? -0.352 7.521 4.808 1.00 97.94 82 VAL A CA 1
ATOM 671 C C . VAL A 1 82 ? -0.186 7.892 3.336 1.00 97.94 82 VAL A C 1
ATOM 673 O O . VAL A 1 82 ? 0.915 7.768 2.807 1.00 97.94 82 VAL A O 1
ATOM 676 N N . GLY A 1 83 ? -1.225 8.439 2.698 1.00 97.44 83 GLY A N 1
ATOM 677 C CA . GLY A 1 83 ? -1.176 8.848 1.294 1.00 97.44 83 GLY A CA 1
ATOM 678 C C . GLY A 1 83 ? -0.137 9.936 1.026 1.00 97.44 83 GLY A C 1
ATOM 679 O O . GLY A 1 83 ? 0.658 9.817 0.097 1.00 97.44 83 GLY A O 1
ATOM 680 N N . ARG A 1 84 ? -0.069 10.981 1.860 1.00 96.75 84 ARG A N 1
ATOM 681 C CA . ARG A 1 84 ? 0.959 12.023 1.707 1.00 96.75 84 ARG A CA 1
ATOM 682 C C . ARG A 1 84 ? 2.364 11.484 1.924 1.00 96.75 84 ARG A C 1
ATOM 684 O O . ARG A 1 84 ? 3.252 11.837 1.158 1.00 96.75 84 ARG A O 1
ATOM 691 N N . MET A 1 85 ? 2.568 10.664 2.953 1.00 95.75 85 MET A N 1
ATOM 692 C CA . MET A 1 85 ? 3.868 10.050 3.219 1.00 95.75 85 MET A CA 1
ATOM 693 C C . MET A 1 85 ? 4.324 9.195 2.039 1.00 95.75 85 MET A C 1
ATOM 695 O O . MET A 1 85 ? 5.429 9.398 1.549 1.00 95.75 85 MET A O 1
ATOM 699 N N . TYR A 1 86 ? 3.456 8.308 1.555 1.00 96.25 86 TYR A N 1
ATOM 700 C CA . TYR A 1 86 ? 3.779 7.364 0.493 1.00 96.25 86 TYR A CA 1
ATOM 701 C C . TYR A 1 86 ? 4.009 8.035 -0.867 1.00 96.25 86 TYR A C 1
ATOM 703 O O . TYR A 1 86 ? 4.981 7.717 -1.529 1.00 96.25 86 TYR A O 1
ATOM 711 N N . PHE A 1 87 ? 3.150 8.970 -1.290 1.00 96.00 87 PHE A N 1
ATOM 712 C CA . PHE A 1 87 ? 3.218 9.520 -2.653 1.00 96.00 87 PHE A CA 1
ATOM 713 C C . PHE A 1 87 ? 4.092 10.773 -2.802 1.00 96.00 87 PHE A C 1
ATOM 715 O O . PHE A 1 87 ? 4.393 11.157 -3.933 1.00 96.00 87 PHE A O 1
ATOM 722 N N . ASN A 1 88 ? 4.482 11.434 -1.703 1.00 94.25 88 ASN A N 1
ATOM 723 C CA . ASN A 1 88 ? 5.247 12.687 -1.779 1.00 94.25 88 ASN A CA 1
ATOM 724 C C . ASN A 1 88 ? 6.649 12.619 -1.162 1.00 94.25 88 ASN A C 1
ATOM 726 O O . ASN A 1 88 ? 7.473 13.476 -1.484 1.00 94.25 88 ASN A O 1
ATOM 730 N N . TYR A 1 89 ? 6.911 11.687 -0.242 1.00 90.19 89 TYR A N 1
ATOM 731 C CA . TYR A 1 89 ? 8.157 11.669 0.540 1.00 90.19 89 TYR A CA 1
ATOM 732 C C . TYR A 1 89 ? 8.954 10.368 0.425 1.00 90.19 89 TYR A C 1
ATOM 734 O O . TYR A 1 89 ? 10.112 10.342 0.847 1.00 90.19 89 TYR A O 1
ATOM 742 N N . ILE A 1 90 ? 8.345 9.316 -0.114 1.00 84.31 90 ILE A N 1
ATOM 743 C CA . ILE A 1 90 ? 8.926 7.990 -0.346 1.00 84.31 90 ILE A CA 1
ATOM 744 C C . ILE A 1 90 ? 8.871 7.732 -1.853 1.00 84.31 90 ILE A C 1
ATOM 746 O O . ILE A 1 90 ? 9.859 7.167 -2.375 1.00 84.31 90 ILE A O 1
#